Protein AF-A0A2J9DVL7-F1 (afdb_monomer)

Nearest PDB structures (foldseek):
  2xev-assembly1_A  TM=5.313E-01  e=7.691E+00  Xanthomonas campestris

Foldseek 3Di:
DDDDDDDQDEDDLVVLVVCVVVVVLVVNLSHLQNCLQDPPPLPSSLVSLVCQLVVDPDLSSVVSSLNSLVSNVVPPPVCPDPPSVVVVVVVVVPPSPPPVNVD

Radius of gyration: 13.52 Å; Cα contacts (8 Å, |Δi|>4): 85; chains: 1; bounding box: 33×31×32 Å

Secondary structure (DSSP, 8-state):
------PPPP--HHHHHHHHHTT-HHHHHHHHHHHHHH-S-HHHHHHHHHHHHHH---HHHHHHHHHHHHHHHHH-TT---HHHHHHHHHHHTSGGG-GGG--

pLDDT: mean 79.04, std 17.72, range [34.41, 96.81]

Structure (mmCIF, N/CA/C/O backbone):
data_AF-A0A2J9DVL7-F1
#
_entry.id   AF-A0A2J9DVL7-F1
#
loop_
_atom_site.group_PDB
_atom_site.id
_atom_site.type_symbol
_atom_site.label_atom_id
_atom_site.label_alt_id
_atom_site.label_comp_id
_atom_site.label_asym_id
_atom_site.label_entity_id
_atom_site.label_seq_id
_atom_site.pdbx_PDB_ins_code
_atom_site.Cartn_x
_atom_site.Cartn_y
_atom_site.Cartn_z
_atom_site.occupancy
_atom_site.B_iso_or_equiv
_atom_site.auth_seq_id
_atom_site.auth_comp_id
_atom_site.auth_asym_id
_atom_site.auth_atom_id
_atom_site.pdbx_PDB_model_num
ATOM 1 N N . MET A 1 1 ? -12.089 -22.125 10.332 1.00 39.38 1 MET A N 1
ATOM 2 C CA . MET A 1 1 ? -12.194 -21.269 9.127 1.00 39.38 1 MET A CA 1
ATOM 3 C C . MET A 1 1 ? -11.572 -22.009 7.956 1.00 39.38 1 MET A C 1
ATOM 5 O O . MET A 1 1 ? -10.381 -22.293 8.021 1.00 39.38 1 MET A O 1
ATOM 9 N N . ASN A 1 2 ? -12.348 -22.344 6.921 1.00 49.25 2 ASN A N 1
ATOM 10 C CA . ASN A 1 2 ? -11.770 -22.862 5.678 1.00 49.25 2 ASN A CA 1
ATOM 11 C C . ASN A 1 2 ? -11.027 -21.726 4.971 1.00 49.25 2 ASN A C 1
ATOM 13 O O . ASN A 1 2 ? -11.604 -20.672 4.711 1.00 49.25 2 ASN A O 1
ATOM 17 N N . LYS A 1 3 ? -9.735 -21.930 4.705 1.00 67.31 3 LYS A N 1
ATOM 18 C CA . LYS A 1 3 ? -8.908 -20.996 3.938 1.00 67.31 3 LYS A CA 1
ATOM 19 C C . LYS A 1 3 ? -9.103 -21.316 2.458 1.00 67.31 3 LYS A C 1
ATOM 21 O O . LYS A 1 3 ? -8.558 -22.302 1.974 1.00 67.31 3 LYS A O 1
ATOM 26 N N . TYR A 1 4 ? -9.897 -20.509 1.765 1.00 77.75 4 TYR A N 1
ATOM 27 C CA . TYR A 1 4 ? -10.030 -20.586 0.313 1.00 77.75 4 TYR A CA 1
ATOM 28 C C . TYR A 1 4 ? -9.084 -19.579 -0.337 1.00 77.75 4 TYR A C 1
ATOM 30 O O . TYR A 1 4 ? -8.906 -18.470 0.165 1.00 77.75 4 TYR A O 1
ATOM 38 N N . TYR A 1 5 ? -8.450 -19.981 -1.435 1.00 77.38 5 TYR A N 1
ATOM 39 C CA . TYR A 1 5 ? -7.656 -19.069 -2.245 1.00 77.38 5 TYR A CA 1
ATOM 40 C C . TYR A 1 5 ? -8.587 -18.107 -2.989 1.00 77.38 5 TYR A C 1
ATOM 42 O O . TYR A 1 5 ? -9.485 -18.550 -3.704 1.00 77.38 5 TYR A O 1
ATOM 50 N N . GLU A 1 6 ? -8.340 -16.806 -2.860 1.00 77.62 6 GLU A N 1
ATOM 51 C CA . GLU A 1 6 ? -8.985 -15.778 -3.670 1.00 77.62 6 GLU A CA 1
ATOM 52 C C . GLU A 1 6 ? -7.928 -15.098 -4.539 1.00 77.62 6 GLU A C 1
ATOM 54 O O . GLU A 1 6 ? -6.917 -14.593 -4.042 1.00 77.62 6 GLU A O 1
ATOM 59 N N . LYS A 1 7 ? -8.149 -15.100 -5.857 1.00 84.06 7 LYS A N 1
ATOM 60 C CA . LYS A 1 7 ? -7.280 -14.375 -6.782 1.00 84.06 7 LYS A CA 1
ATOM 61 C C . LYS A 1 7 ? -7.499 -12.868 -6.578 1.00 84.06 7 LYS A C 1
ATOM 63 O O . LYS A 1 7 ? -8.643 -12.427 -6.703 1.00 84.06 7 LYS A O 1
ATOM 68 N N . PRO A 1 8 ? -6.447 -12.069 -6.325 1.00 85.12 8 PRO A N 1
ATOM 69 C CA . PRO A 1 8 ? -6.613 -10.633 -6.130 1.00 85.12 8 PRO A CA 1
ATOM 70 C C . PRO A 1 8 ? -7.194 -9.962 -7.382 1.00 85.12 8 PRO A C 1
ATOM 72 O O . PRO A 1 8 ? -6.850 -10.318 -8.512 1.00 85.12 8 PRO A O 1
ATOM 75 N N . LYS A 1 9 ? -8.088 -8.995 -7.179 1.00 88.12 9 LYS A N 1
ATOM 76 C CA . LYS A 1 9 ? -8.684 -8.193 -8.255 1.00 88.12 9 LYS A CA 1
ATOM 77 C C . LYS A 1 9 ? -7.851 -6.934 -8.470 1.00 88.12 9 LYS A C 1
ATOM 79 O O . LYS A 1 9 ? -7.345 -6.364 -7.509 1.00 88.12 9 LYS A O 1
ATOM 84 N N . LEU A 1 10 ? -7.705 -6.500 -9.720 1.00 90.19 10 LEU A N 1
ATOM 85 C CA . LEU A 1 10 ? -7.081 -5.215 -10.024 1.00 90.19 10 LEU A CA 1
ATOM 86 C C . LEU A 1 10 ? -8.139 -4.112 -9.922 1.00 90.19 10 LEU A C 1
ATOM 88 O O . LEU A 1 10 ? -9.140 -4.148 -10.633 1.00 90.19 10 LEU A O 1
ATOM 92 N N . TYR A 1 11 ? -7.888 -3.150 -9.043 1.00 92.12 11 TYR A N 1
ATOM 93 C CA . TYR A 1 11 ? -8.675 -1.928 -8.878 1.00 92.12 11 TYR A CA 1
ATOM 94 C C . TYR A 1 11 ? -7.873 -0.734 -9.393 1.00 92.12 11 TYR A C 1
ATOM 96 O O . TYR A 1 11 ? -6.664 -0.843 -9.599 1.00 92.12 11 TYR A O 1
ATOM 104 N N . LYS A 1 12 ? -8.513 0.421 -9.564 1.00 94.06 12 LYS A N 1
ATOM 105 C CA . LYS A 1 12 ? -7.806 1.693 -9.751 1.00 94.06 12 LYS A CA 1
ATOM 106 C C . LYS A 1 12 ? -7.348 2.240 -8.400 1.00 94.06 12 LYS A C 1
ATOM 108 O O . LYS A 1 12 ? -8.020 2.044 -7.390 1.00 94.06 12 LYS A O 1
ATOM 113 N N . VAL A 1 13 ? -6.251 3.001 -8.388 1.00 94.50 13 VAL A N 1
ATOM 114 C CA . VAL A 1 13 ? -5.722 3.645 -7.168 1.00 94.50 13 VAL A CA 1
ATOM 115 C C . VAL A 1 13 ? -6.798 4.453 -6.440 1.00 94.50 13 VAL A C 1
ATOM 117 O O . VAL A 1 13 ? -7.012 4.247 -5.249 1.00 94.50 13 VAL A O 1
ATOM 120 N N . ARG A 1 14 ? -7.549 5.285 -7.171 1.00 94.81 14 ARG A N 1
ATOM 121 C CA . ARG A 1 14 ? -8.633 6.108 -6.604 1.00 94.81 14 ARG A CA 1
ATOM 122 C C . ARG A 1 14 ? -9.721 5.287 -5.908 1.00 94.81 14 ARG A C 1
ATOM 124 O O . ARG A 1 14 ? -10.209 5.691 -4.862 1.00 94.81 14 ARG A O 1
ATOM 131 N N . GLU A 1 15 ? -10.079 4.125 -6.455 1.00 95.88 15 GLU A N 1
ATOM 132 C CA . GLU A 1 15 ? -11.082 3.248 -5.832 1.00 95.88 15 GLU A CA 1
ATOM 133 C C . GLU A 1 15 ? -10.576 2.710 -4.489 1.00 95.88 15 GLU A C 1
ATOM 135 O O . GLU A 1 15 ? -11.317 2.666 -3.509 1.00 95.88 15 GLU A O 1
ATOM 140 N N . VAL A 1 16 ? -9.290 2.357 -4.424 1.00 96.12 16 VAL A N 1
ATOM 141 C CA . VAL A 1 16 ? -8.656 1.867 -3.196 1.00 96.12 16 VAL A CA 1
ATOM 142 C C . VAL A 1 16 ? -8.525 2.977 -2.149 1.00 96.12 16 VAL A C 1
ATOM 144 O O . VAL A 1 16 ? -8.769 2.730 -0.968 1.00 96.12 16 VAL A O 1
ATOM 147 N N . GLU A 1 17 ? -8.225 4.211 -2.555 1.00 94.81 17 GLU A N 1
ATOM 148 C CA . GLU A 1 17 ? -8.283 5.376 -1.660 1.00 94.81 17 GLU A CA 1
ATOM 149 C C . GLU A 1 17 ? -9.685 5.594 -1.086 1.00 94.81 17 GLU A C 1
ATOM 151 O O . GLU A 1 17 ? -9.843 5.885 0.102 1.00 94.81 17 GLU A O 1
ATOM 156 N N . ASP A 1 18 ? -10.717 5.434 -1.911 1.00 96.81 18 ASP A N 1
ATOM 157 C CA . ASP A 1 18 ? -12.096 5.592 -1.466 1.00 96.81 18 ASP A CA 1
ATOM 158 C C . ASP A 1 18 ? -12.514 4.481 -0.494 1.00 96.81 18 ASP A C 1
ATOM 160 O O . ASP A 1 18 ? -13.306 4.740 0.415 1.00 96.81 18 ASP A O 1
ATOM 164 N N . PHE A 1 19 ? -11.948 3.272 -0.588 1.00 96.62 19 PHE A N 1
ATOM 165 C CA . PHE A 1 19 ? -12.156 2.240 0.433 1.00 96.62 19 PHE A CA 1
ATOM 166 C C . PHE A 1 19 ? -11.655 2.684 1.812 1.00 96.62 19 PHE A C 1
ATOM 168 O O . PHE A 1 19 ? -12.368 2.480 2.796 1.00 96.62 19 PHE A O 1
ATOM 175 N N . LEU A 1 20 ? -10.502 3.359 1.898 1.00 92.88 20 LEU A N 1
ATOM 176 C CA . LEU A 1 20 ? -10.017 3.924 3.167 1.00 92.88 20 LEU A CA 1
ATOM 177 C C . LEU A 1 20 ? -10.952 5.002 3.703 1.00 92.88 20 LEU A C 1
ATOM 179 O O . LEU A 1 20 ? -11.349 4.941 4.865 1.00 92.88 20 LEU A O 1
ATOM 183 N N . LYS A 1 21 ? -11.339 5.966 2.858 1.00 93.69 21 LYS A N 1
ATOM 184 C CA . LYS A 1 21 ? -12.222 7.075 3.262 1.00 93.69 21 LYS A CA 1
ATOM 185 C C . LYS A 1 21 ? -13.565 6.581 3.794 1.00 93.69 21 LYS A C 1
ATOM 187 O O . LYS A 1 21 ? -14.120 7.171 4.712 1.00 93.69 21 LYS A O 1
ATOM 192 N N . ASN A 1 22 ? -14.070 5.486 3.228 1.00 95.62 22 ASN A N 1
ATOM 193 C CA . ASN A 1 22 ? -15.339 4.875 3.615 1.00 95.62 22 ASN A CA 1
ATOM 194 C C . ASN A 1 22 ? -15.190 3.781 4.690 1.00 95.62 22 ASN A C 1
ATOM 196 O O . ASN A 1 22 ? -16.141 3.038 4.929 1.00 95.62 22 ASN A O 1
ATOM 200 N N . ASN A 1 23 ? -14.015 3.652 5.318 1.00 92.38 23 ASN A N 1
ATOM 201 C CA . ASN A 1 23 ? -13.714 2.646 6.341 1.00 92.38 23 ASN A CA 1
ATOM 202 C C . ASN A 1 23 ? -14.000 1.190 5.898 1.00 92.38 23 ASN A C 1
ATOM 204 O O . ASN A 1 23 ? -14.348 0.324 6.701 1.00 92.38 23 ASN A O 1
ATOM 208 N N . LYS A 1 24 ? -13.853 0.904 4.599 1.00 96.00 24 LYS A N 1
ATOM 209 C CA . LYS A 1 24 ? -14.020 -0.425 3.994 1.00 96.00 24 LYS A CA 1
ATOM 210 C C . LYS A 1 24 ? -12.697 -1.185 4.025 1.00 96.00 24 LYS A C 1
ATOM 212 O O . LYS A 1 24 ? -12.024 -1.354 3.011 1.00 96.00 24 LYS A O 1
ATOM 217 N N . ILE A 1 25 ? -12.308 -1.626 5.218 1.00 94.38 25 ILE A N 1
ATOM 218 C CA . ILE A 1 25 ? -10.969 -2.178 5.472 1.00 94.38 25 ILE A CA 1
ATOM 219 C C . ILE A 1 25 ? -10.686 -3.424 4.623 1.00 94.38 25 ILE A C 1
ATOM 221 O O . ILE A 1 25 ? -9.643 -3.492 3.981 1.00 94.38 25 ILE A O 1
ATOM 225 N N . ASN A 1 26 ? -11.618 -4.376 4.549 1.00 93.69 26 ASN A N 1
ATOM 226 C CA . ASN A 1 26 ? -11.428 -5.601 3.760 1.00 93.69 26 ASN A CA 1
ATOM 227 C C . ASN A 1 26 ? -11.234 -5.313 2.263 1.00 93.69 26 ASN A C 1
ATOM 229 O O . ASN A 1 26 ? -10.362 -5.907 1.624 1.00 93.69 26 ASN A O 1
ATOM 233 N N . ASP A 1 27 ? -12.001 -4.365 1.723 1.00 95.19 27 ASP A N 1
ATOM 234 C CA . ASP A 1 27 ? -11.893 -3.953 0.323 1.00 95.19 27 ASP A CA 1
ATOM 235 C C . ASP A 1 27 ? -10.562 -3.242 0.070 1.00 95.19 27 ASP A C 1
ATOM 237 O O . ASP A 1 27 ? -9.893 -3.520 -0.925 1.00 95.19 27 ASP A O 1
ATOM 241 N N . PHE A 1 28 ? -10.116 -2.396 1.007 1.00 96.44 28 PHE A N 1
ATOM 242 C CA . PHE A 1 28 ? -8.790 -1.786 0.949 1.00 96.44 28 PHE A CA 1
ATOM 243 C C . PHE A 1 28 ? -7.677 -2.839 0.949 1.00 96.44 28 PHE A C 1
ATOM 245 O O . PHE A 1 28 ? -6.780 -2.785 0.108 1.00 96.44 28 PHE A O 1
ATOM 252 N N . VAL A 1 29 ? -7.738 -3.816 1.859 1.00 94.56 29 VAL A N 1
ATOM 253 C CA . VAL A 1 29 ? -6.748 -4.899 1.956 1.00 94.56 29 VAL A CA 1
ATOM 254 C C . VAL A 1 29 ? -6.682 -5.682 0.645 1.00 94.56 29 VAL A C 1
ATOM 256 O O . VAL A 1 29 ? -5.593 -5.914 0.122 1.00 94.56 29 VAL A O 1
ATOM 259 N N . SER A 1 30 ? -7.828 -6.063 0.079 1.00 94.44 30 SER A N 1
ATOM 260 C CA . SER A 1 30 ? -7.874 -6.750 -1.217 1.00 94.44 30 SER A CA 1
ATOM 261 C C . SER A 1 30 ? -7.328 -5.863 -2.344 1.00 94.44 30 SER A C 1
ATOM 263 O O . SER A 1 30 ? -6.505 -6.302 -3.155 1.00 94.44 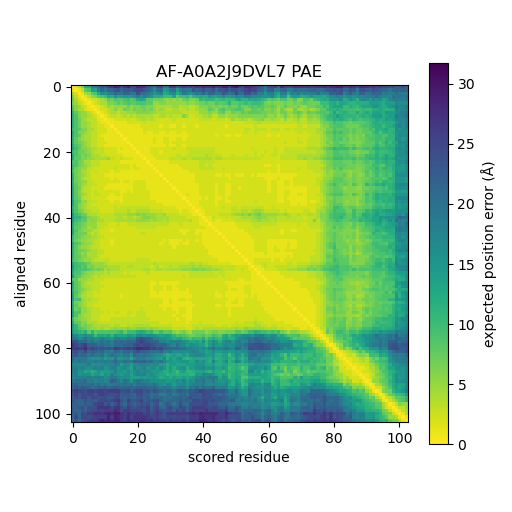30 SER A O 1
ATOM 265 N N . GLY A 1 31 ? -7.719 -4.588 -2.352 1.00 95.56 31 GLY A N 1
ATOM 266 C CA . GLY A 1 31 ? -7.361 -3.625 -3.384 1.00 95.56 31 GLY A CA 1
ATOM 267 C C . GLY A 1 31 ? -5.877 -3.291 -3.429 1.00 95.56 31 GLY A C 1
ATOM 268 O O . GLY A 1 31 ? -5.271 -3.320 -4.501 1.00 95.56 31 GLY A O 1
ATOM 269 N N . VAL A 1 32 ? -5.261 -3.049 -2.273 1.00 95.50 32 VAL A N 1
ATOM 270 C CA . VAL A 1 32 ? -3.839 -2.704 -2.190 1.00 95.50 32 VAL A CA 1
ATOM 271 C C . VAL A 1 32 ? -2.945 -3.874 -2.610 1.00 95.50 32 VAL A C 1
ATOM 273 O O . VAL A 1 32 ? -1.935 -3.675 -3.286 1.00 95.50 32 VAL A O 1
ATOM 276 N N . ILE A 1 33 ? -3.346 -5.112 -2.297 1.00 94.62 33 ILE A N 1
ATOM 277 C CA . ILE A 1 33 ? -2.646 -6.319 -2.753 1.00 94.62 33 ILE A CA 1
ATOM 278 C C . ILE A 1 33 ? -2.801 -6.502 -4.266 1.00 94.62 33 ILE A C 1
ATOM 280 O O . ILE A 1 33 ? -1.823 -6.804 -4.951 1.00 94.62 33 ILE A O 1
ATOM 284 N N . GLY A 1 34 ? -4.001 -6.278 -4.805 1.00 94.69 34 GLY A N 1
ATOM 285 C CA . GLY A 1 34 ? -4.255 -6.323 -6.243 1.00 94.69 34 GLY A CA 1
ATOM 286 C C . GLY A 1 34 ? -3.413 -5.317 -7.030 1.00 94.69 34 GLY A C 1
ATOM 287 O O . GLY A 1 34 ? -2.739 -5.692 -7.991 1.00 94.69 34 GLY A O 1
ATOM 288 N N . LEU A 1 35 ? -3.382 -4.061 -6.578 1.00 95.06 35 LEU A N 1
ATOM 289 C CA . LEU A 1 35 ? -2.544 -3.003 -7.148 1.00 95.06 35 LEU A CA 1
ATOM 290 C C . LEU A 1 35 ? -1.055 -3.371 -7.112 1.00 95.06 35 LEU A C 1
ATOM 292 O O . LEU A 1 35 ? -0.363 -3.277 -8.126 1.00 95.06 35 LEU A O 1
ATOM 296 N N . ALA A 1 36 ? -0.566 -3.854 -5.968 1.00 92.94 36 ALA A N 1
ATOM 297 C CA . ALA A 1 36 ? 0.828 -4.253 -5.799 1.00 92.94 36 ALA A CA 1
ATOM 298 C C . ALA A 1 36 ? 1.249 -5.399 -6.729 1.00 92.94 36 ALA A C 1
ATOM 300 O O . ALA A 1 36 ? 2.395 -5.451 -7.170 1.00 92.94 36 ALA A O 1
ATOM 301 N N . LEU A 1 37 ? 0.336 -6.313 -7.060 1.00 91.81 37 LEU A N 1
ATOM 302 C CA . LEU A 1 37 ? 0.625 -7.425 -7.964 1.00 91.81 37 LEU A CA 1
ATOM 303 C C . LEU A 1 37 ? 0.508 -7.020 -9.435 1.00 91.81 37 LEU A C 1
ATOM 305 O O . LEU A 1 37 ? 1.381 -7.364 -10.233 1.00 91.81 37 LEU A O 1
ATOM 309 N N . TYR A 1 38 ? -0.524 -6.258 -9.798 1.00 92.44 38 TYR A N 1
ATOM 310 C CA . TYR A 1 38 ? -0.943 -6.145 -11.198 1.00 92.44 38 TYR A CA 1
ATOM 311 C C . TYR A 1 38 ? -0.879 -4.738 -11.803 1.00 92.44 38 TYR A C 1
ATOM 313 O O . TYR A 1 38 ? -0.908 -4.643 -13.023 1.00 92.44 38 TYR A O 1
ATOM 321 N N . SER A 1 39 ? -0.781 -3.664 -11.011 1.00 90.88 39 SER A N 1
ATOM 322 C CA . SER A 1 39 ? -0.747 -2.294 -11.556 1.00 90.88 39 SER A CA 1
ATOM 323 C C . SER A 1 39 ? 0.509 -2.030 -12.389 1.00 90.88 39 SER A C 1
ATOM 325 O O . SER A 1 39 ? 1.607 -2.375 -11.968 1.00 90.88 39 SER A O 1
ATOM 327 N N . GLU A 1 40 ? 0.386 -1.366 -13.532 1.00 86.38 40 GLU A N 1
ATOM 328 C CA . GLU A 1 40 ? 1.554 -0.926 -14.308 1.00 86.38 40 GLU A CA 1
ATOM 329 C C . GLU A 1 40 ? 2.205 0.323 -13.697 1.00 86.38 40 GLU A C 1
ATOM 331 O O . GLU A 1 40 ? 3.432 0.428 -13.666 1.00 86.38 40 GLU A O 1
ATOM 336 N N . ASP A 1 41 ? 1.403 1.230 -13.124 1.00 86.25 41 ASP A N 1
ATOM 337 C CA . ASP A 1 41 ? 1.909 2.407 -12.417 1.00 86.25 41 ASP A CA 1
ATOM 338 C C . ASP A 1 41 ? 2.355 2.029 -11.000 1.00 86.25 41 ASP A C 1
ATOM 340 O O . ASP A 1 41 ? 1.599 2.064 -10.024 1.00 86.25 41 ASP A O 1
ATOM 344 N N . ARG A 1 42 ? 3.613 1.603 -10.887 1.00 83.75 42 ARG A N 1
ATOM 345 C CA . ARG A 1 42 ? 4.213 1.195 -9.609 1.00 83.75 42 ARG A CA 1
ATOM 346 C C . ARG A 1 42 ? 4.487 2.370 -8.678 1.00 83.75 42 ARG A C 1
ATOM 348 O O . ARG A 1 42 ? 4.508 2.178 -7.461 1.00 83.75 42 ARG A O 1
ATOM 355 N N . LYS A 1 43 ? 4.701 3.569 -9.224 1.00 85.62 43 LYS A N 1
ATOM 356 C CA . LYS A 1 43 ? 5.036 4.754 -8.432 1.00 85.62 43 LYS A CA 1
ATOM 357 C C . LYS A 1 43 ? 3.813 5.233 -7.658 1.00 85.62 43 LYS A C 1
ATOM 359 O O . LYS A 1 43 ? 3.903 5.376 -6.441 1.00 85.62 43 LYS A O 1
ATOM 364 N N . GLU A 1 44 ? 2.681 5.389 -8.341 1.00 89.56 44 GLU A N 1
ATOM 365 C CA . GLU A 1 44 ? 1.421 5.815 -7.723 1.00 89.56 44 GLU A CA 1
ATOM 366 C C . GLU A 1 44 ? 0.976 4.819 -6.637 1.00 89.56 44 GLU A C 1
ATOM 368 O O . GLU A 1 44 ? 0.628 5.200 -5.518 1.00 89.56 44 GLU A O 1
ATOM 373 N N . VAL A 1 45 ? 1.100 3.515 -6.912 1.00 91.62 45 VAL A N 1
ATOM 374 C CA . VAL A 1 45 ? 0.790 2.469 -5.926 1.00 91.62 45 VAL A CA 1
ATOM 375 C C . VAL A 1 45 ? 1.701 2.554 -4.701 1.00 91.62 45 VAL A C 1
ATOM 377 O O . VAL A 1 45 ? 1.227 2.409 -3.576 1.00 91.62 45 VAL A O 1
ATOM 380 N N . LYS A 1 46 ? 3.002 2.802 -4.879 1.00 87.75 46 LYS A N 1
ATOM 381 C CA . LYS A 1 46 ? 3.930 2.949 -3.752 1.00 87.75 46 LYS A CA 1
ATOM 382 C C . LYS A 1 46 ? 3.573 4.156 -2.883 1.00 87.75 46 LYS A C 1
ATOM 384 O O . LYS A 1 46 ? 3.591 4.034 -1.660 1.00 87.75 46 LYS A O 1
ATOM 389 N N . GLU A 1 47 ? 3.248 5.293 -3.493 1.00 89.75 47 GLU A N 1
ATOM 390 C CA . GLU A 1 47 ? 2.830 6.502 -2.774 1.00 89.75 47 GLU A CA 1
ATOM 391 C C . GLU A 1 47 ? 1.569 6.239 -1.942 1.00 89.75 47 GLU A C 1
ATOM 393 O O . GLU A 1 47 ? 1.569 6.518 -0.740 1.00 89.75 47 GLU A O 1
ATOM 398 N N . LEU A 1 48 ? 0.553 5.594 -2.532 1.00 93.50 48 LEU A N 1
ATOM 399 C CA . LEU A 1 48 ? -0.652 5.162 -1.820 1.00 93.5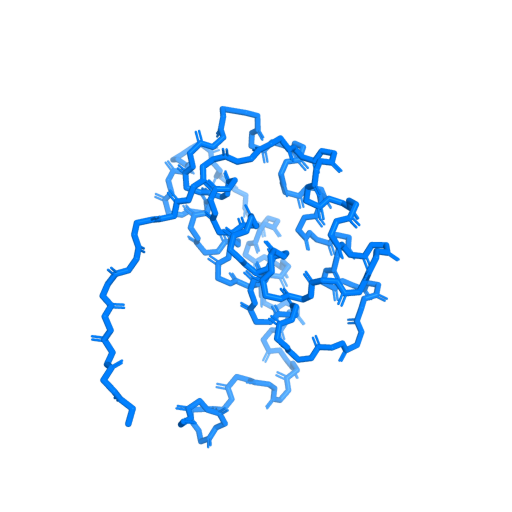0 48 LEU A CA 1
ATOM 400 C C . LEU A 1 48 ? -0.315 4.281 -0.613 1.00 93.50 48 LEU A C 1
ATOM 402 O O . LEU A 1 48 ? -0.793 4.529 0.494 1.00 93.50 48 LEU A O 1
ATOM 406 N N . VAL A 1 49 ? 0.489 3.237 -0.824 1.00 91.44 49 VAL A N 1
ATOM 407 C CA . VAL A 1 49 ? 0.815 2.237 0.201 1.00 91.44 49 VAL A CA 1
ATOM 408 C C . VAL A 1 49 ? 1.568 2.867 1.372 1.00 91.44 49 VAL A C 1
ATOM 410 O O . VAL A 1 49 ? 1.216 2.632 2.528 1.00 91.44 49 VAL A O 1
ATOM 413 N N . VAL A 1 50 ? 2.586 3.684 1.088 1.00 87.56 50 VAL A N 1
ATOM 414 C CA . VAL A 1 50 ? 3.390 4.350 2.123 1.00 87.56 50 VAL A CA 1
ATOM 415 C C . VAL A 1 50 ? 2.538 5.344 2.904 1.00 87.56 50 VAL A C 1
ATOM 417 O O . VAL A 1 50 ? 2.539 5.312 4.134 1.00 87.56 50 VAL A O 1
ATOM 420 N N . LYS A 1 51 ? 1.759 6.178 2.207 1.00 90.00 51 LYS A N 1
ATOM 421 C CA . LYS A 1 51 ? 0.845 7.131 2.841 1.00 90.00 51 LYS A CA 1
ATOM 422 C C . LYS A 1 51 ? -0.149 6.415 3.757 1.00 90.00 51 LYS A C 1
ATOM 424 O O . LYS A 1 51 ? -0.260 6.747 4.934 1.00 90.00 51 LYS A O 1
ATOM 429 N N . SER A 1 52 ? -0.800 5.373 3.243 1.00 91.50 52 SER A N 1
ATOM 430 C CA . SER A 1 52 ? -1.786 4.584 3.988 1.00 91.50 52 SER A CA 1
ATOM 431 C C . SER A 1 52 ? -1.183 3.941 5.235 1.00 91.50 52 SER A C 1
ATOM 433 O O . SER A 1 52 ? -1.830 3.921 6.278 1.00 91.50 52 SER A O 1
ATOM 435 N N . PHE A 1 53 ? 0.055 3.452 5.155 1.00 88.94 53 PHE A N 1
ATOM 436 C CA . PHE A 1 53 ? 0.756 2.875 6.297 1.00 88.94 53 PHE A CA 1
ATOM 437 C C . PHE A 1 53 ? 1.057 3.910 7.396 1.00 88.94 53 PHE A C 1
ATOM 439 O O . PHE A 1 53 ? 0.873 3.614 8.579 1.00 88.94 53 PHE A O 1
ATOM 446 N N . LEU A 1 54 ? 1.542 5.097 7.014 1.00 84.31 54 LEU A N 1
ATOM 447 C CA . LEU A 1 54 ? 1.953 6.148 7.951 1.00 84.31 54 LEU A CA 1
ATOM 448 C C . LEU A 1 54 ? 0.755 6.837 8.616 1.00 84.31 54 LEU A C 1
ATOM 450 O O . LEU A 1 54 ? 0.810 7.139 9.805 1.00 84.31 54 LEU A O 1
ATOM 454 N N . GLU A 1 55 ? -0.322 7.067 7.864 1.00 88.31 55 GLU A N 1
ATOM 455 C CA . GLU A 1 55 ? -1.478 7.851 8.319 1.00 88.31 55 GLU A CA 1
ATOM 456 C C . GLU A 1 55 ? -2.545 7.021 9.055 1.00 88.31 55 GLU A C 1
ATOM 458 O O . GLU A 1 55 ? -3.400 7.588 9.733 1.00 88.31 55 GLU A O 1
ATOM 463 N N . ASN A 1 56 ? -2.518 5.685 8.967 1.00 85.06 56 ASN A N 1
ATOM 464 C CA . ASN A 1 56 ? -3.524 4.828 9.60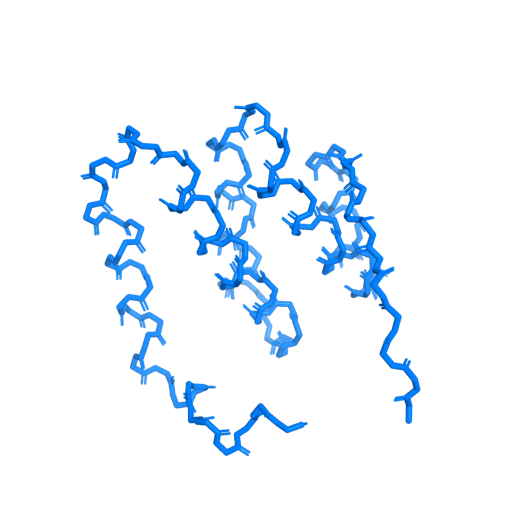5 1.00 85.06 56 ASN A CA 1
ATOM 465 C C . ASN A 1 56 ? -2.961 4.054 10.792 1.00 85.06 56 ASN A C 1
ATOM 467 O O . ASN A 1 56 ? -1.908 3.439 10.696 1.00 85.06 56 ASN A O 1
ATOM 471 N N . ASN A 1 57 ? -3.724 3.964 11.886 1.00 82.75 57 ASN A N 1
ATOM 472 C CA . ASN A 1 57 ? -3.370 3.144 13.055 1.00 82.75 57 ASN A CA 1
ATOM 473 C C . ASN A 1 57 ? -3.962 1.728 13.027 1.00 82.75 57 ASN A C 1
ATOM 475 O O . ASN A 1 57 ? -3.633 0.901 13.877 1.00 82.75 57 ASN A O 1
ATOM 479 N N . ASN A 1 58 ? -4.823 1.426 12.056 1.00 88.25 58 ASN A N 1
ATOM 480 C CA . ASN A 1 58 ? -5.433 0.110 11.948 1.00 88.25 58 ASN A CA 1
ATOM 481 C C . ASN A 1 58 ? -4.386 -0.965 11.586 1.00 88.25 58 ASN A C 1
ATOM 483 O O . ASN A 1 58 ? -3.666 -0.853 10.591 1.00 88.25 58 ASN A O 1
ATOM 487 N N . LYS A 1 59 ? -4.334 -2.034 12.391 1.00 86.31 59 LYS A N 1
ATOM 488 C CA . LYS A 1 59 ? -3.382 -3.144 12.241 1.00 86.31 59 LYS A CA 1
ATOM 489 C C . LYS A 1 59 ? -3.492 -3.853 10.887 1.00 86.31 59 LYS A C 1
ATOM 491 O O . LYS A 1 59 ? -2.466 -4.190 10.302 1.00 86.31 59 LYS A O 1
ATOM 496 N N . GLU A 1 60 ? -4.702 -4.078 10.388 1.00 89.25 60 GLU A N 1
ATOM 497 C CA . GLU A 1 60 ? -4.939 -4.796 9.130 1.00 89.25 60 GLU A CA 1
ATOM 498 C C . GLU A 1 60 ? -4.463 -3.979 7.930 1.00 89.25 60 GLU A C 1
ATOM 500 O O . GLU A 1 60 ? -3.755 -4.508 7.073 1.00 89.25 60 GLU A O 1
ATOM 505 N N . ILE A 1 61 ? -4.755 -2.673 7.927 1.00 90.94 61 ILE A N 1
ATOM 506 C CA . ILE A 1 61 ? -4.263 -1.725 6.918 1.00 90.94 61 ILE A CA 1
ATOM 507 C C . ILE A 1 61 ? -2.734 -1.737 6.885 1.00 90.94 61 ILE A C 1
ATOM 509 O O . ILE A 1 61 ? -2.142 -1.912 5.817 1.00 90.94 61 ILE A O 1
ATOM 513 N N . LYS A 1 62 ? -2.079 -1.626 8.049 1.00 86.62 62 LYS A N 1
ATOM 514 C CA . LYS A 1 62 ? -0.611 -1.643 8.132 1.00 86.62 62 LYS A CA 1
ATOM 515 C C . LYS A 1 62 ? -0.013 -2.947 7.605 1.00 86.62 62 LYS A C 1
ATOM 517 O O . LYS A 1 62 ? 0.922 -2.915 6.807 1.00 86.62 62 LYS A O 1
ATOM 522 N N . LEU A 1 63 ? -0.568 -4.094 8.001 1.00 87.75 63 LEU A N 1
ATOM 523 C CA . LEU A 1 63 ? -0.103 -5.402 7.528 1.00 87.75 63 LEU A CA 1
ATOM 524 C C . LEU A 1 63 ? -0.302 -5.578 6.019 1.00 87.75 63 LEU A C 1
ATOM 526 O O . LEU A 1 63 ? 0.565 -6.142 5.349 1.00 87.75 63 LEU A O 1
ATOM 530 N N . ALA A 1 64 ? -1.419 -5.100 5.473 1.00 91.81 64 ALA A N 1
ATOM 531 C CA . ALA A 1 64 ? -1.669 -5.142 4.039 1.00 91.81 64 ALA A CA 1
ATOM 532 C C . ALA A 1 64 ? -0.683 -4.262 3.265 1.00 91.81 64 ALA A C 1
ATOM 534 O O . ALA A 1 64 ? -0.140 -4.710 2.257 1.00 91.81 64 ALA A O 1
ATOM 535 N N . CYS A 1 65 ? -0.373 -3.068 3.775 1.00 91.50 65 CYS A N 1
ATOM 536 C CA . CYS A 1 65 ? 0.627 -2.184 3.182 1.00 91.50 65 CYS A CA 1
ATOM 537 C C . CYS A 1 65 ? 2.025 -2.823 3.164 1.00 91.50 65 CYS A C 1
ATOM 539 O O . CYS A 1 65 ? 2.694 -2.798 2.135 1.00 91.50 65 CYS A O 1
ATOM 541 N N . ILE A 1 66 ? 2.446 -3.473 4.255 1.00 86.50 66 ILE A N 1
ATOM 542 C CA . ILE A 1 66 ? 3.726 -4.204 4.297 1.00 86.50 66 ILE A CA 1
ATOM 543 C C . ILE A 1 66 ? 3.754 -5.306 3.230 1.00 86.50 66 ILE A C 1
ATOM 545 O O . ILE A 1 66 ? 4.691 -5.379 2.435 1.00 86.50 66 ILE A O 1
ATOM 549 N N . LYS A 1 67 ? 2.705 -6.139 3.167 1.00 89.62 67 LYS A N 1
ATOM 550 C CA . LYS A 1 67 ? 2.594 -7.207 2.159 1.00 89.62 67 LYS A CA 1
ATOM 551 C C . LYS A 1 67 ? 2.628 -6.653 0.732 1.00 89.62 67 LYS A C 1
ATOM 553 O O . LYS A 1 67 ? 3.291 -7.227 -0.132 1.00 89.62 67 LYS A O 1
ATOM 558 N N . ALA A 1 68 ? 1.950 -5.532 0.491 1.00 91.56 68 ALA A N 1
ATOM 559 C CA . ALA A 1 68 ? 1.960 -4.838 -0.790 1.00 91.56 68 ALA A CA 1
ATOM 560 C C . ALA A 1 68 ? 3.377 -4.376 -1.171 1.00 91.56 68 ALA A C 1
ATOM 562 O O . ALA A 1 68 ? 3.835 -4.684 -2.271 1.00 91.56 68 ALA A O 1
ATOM 563 N N . LEU A 1 69 ? 4.114 -3.738 -0.253 1.00 86.81 69 LEU A N 1
ATOM 564 C CA . LEU A 1 69 ? 5.513 -3.350 -0.481 1.00 86.81 69 LEU A CA 1
ATOM 565 C C . LEU A 1 69 ? 6.399 -4.558 -0.805 1.00 86.81 69 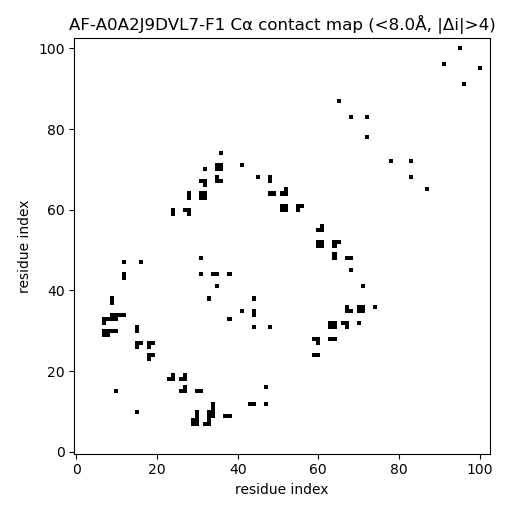LEU A C 1
ATOM 567 O O . LEU A 1 69 ? 7.200 -4.492 -1.736 1.00 86.81 69 LEU A O 1
ATOM 571 N N . SER A 1 70 ? 6.2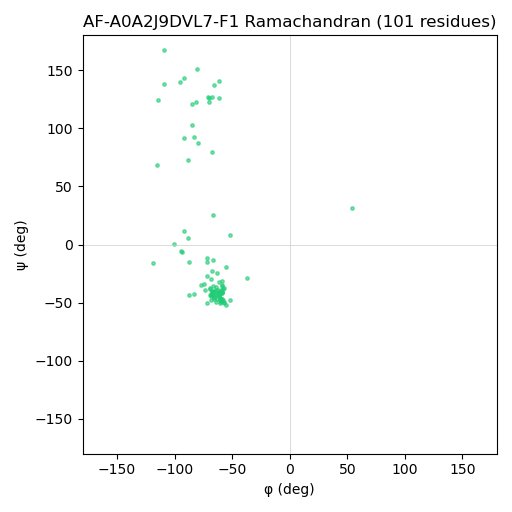24 -5.684 -0.104 1.00 85.06 70 SER A N 1
ATOM 572 C CA . SER A 1 70 ? 6.961 -6.919 -0.402 1.00 85.06 70 SER A CA 1
ATOM 573 C C . SER A 1 70 ? 6.663 -7.456 -1.807 1.00 85.06 70 SER A C 1
ATOM 575 O O . SER A 1 70 ? 7.564 -7.935 -2.495 1.00 85.06 70 SER A O 1
ATOM 577 N N . HIS A 1 71 ? 5.411 -7.377 -2.267 1.00 88.69 71 HIS A N 1
ATOM 578 C CA . HIS A 1 71 ? 5.050 -7.770 -3.630 1.00 88.69 71 HIS A CA 1
ATOM 579 C C . HIS A 1 71 ? 5.656 -6.848 -4.687 1.00 88.69 71 HIS A C 1
ATOM 581 O O . HIS A 1 71 ? 6.189 -7.355 -5.674 1.00 88.69 71 HIS A O 1
ATOM 587 N N . ILE A 1 72 ? 5.630 -5.535 -4.457 1.00 86.31 72 ILE A N 1
ATOM 588 C CA . ILE A 1 72 ? 6.237 -4.544 -5.353 1.00 86.31 72 ILE A CA 1
ATOM 589 C C . ILE A 1 72 ? 7.742 -4.797 -5.468 1.00 86.31 72 ILE A C 1
ATOM 591 O O . ILE A 1 72 ? 8.239 -4.968 -6.578 1.00 86.31 72 ILE A O 1
ATOM 595 N N . ALA A 1 73 ? 8.446 -4.931 -4.339 1.00 80.44 73 ALA A N 1
ATOM 596 C CA . ALA A 1 73 ? 9.884 -5.206 -4.309 1.00 80.44 73 ALA A CA 1
ATOM 597 C C . ALA A 1 73 ? 10.259 -6.519 -5.020 1.00 80.44 73 ALA A C 1
ATOM 599 O O . ALA A 1 73 ? 11.302 -6.608 -5.660 1.00 80.44 73 ALA A O 1
ATOM 600 N N . ARG A 1 74 ? 9.405 -7.547 -4.931 1.00 83.06 74 ARG A N 1
ATOM 601 C CA . ARG A 1 74 ? 9.613 -8.828 -5.622 1.00 83.06 74 ARG A CA 1
ATOM 602 C C . ARG A 1 74 ? 9.453 -8.716 -7.141 1.00 83.06 7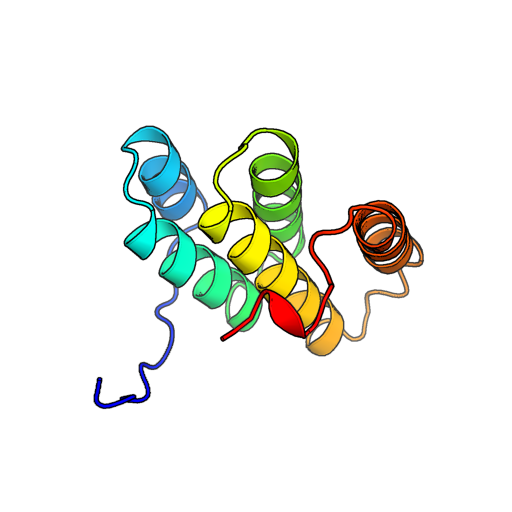4 ARG A C 1
ATOM 604 O O . ARG A 1 74 ? 10.133 -9.432 -7.875 1.00 83.06 74 ARG A O 1
ATOM 611 N N . ILE A 1 75 ? 8.490 -7.923 -7.609 1.00 84.00 75 ILE A N 1
ATOM 612 C CA . ILE A 1 75 ? 8.108 -7.860 -9.029 1.00 84.00 75 ILE A CA 1
ATOM 613 C C . ILE A 1 75 ? 8.968 -6.852 -9.785 1.00 84.00 75 ILE A C 1
ATOM 615 O O . ILE A 1 75 ? 9.415 -7.134 -10.898 1.00 84.00 75 ILE A O 1
ATOM 619 N N . ASP A 1 76 ? 9.202 -5.686 -9.196 1.00 74.44 76 ASP A N 1
ATOM 620 C CA . ASP A 1 76 ? 9.944 -4.618 -9.842 1.00 74.44 76 ASP A CA 1
ATOM 621 C C . ASP A 1 76 ? 11.454 -4.845 -9.684 1.00 74.44 76 ASP A C 1
ATOM 623 O O . ASP A 1 76 ? 12.094 -4.445 -8.713 1.00 74.44 76 ASP A O 1
ATOM 627 N N . ARG A 1 77 ? 12.029 -5.517 -10.688 1.00 62.88 77 ARG A N 1
ATOM 628 C CA . ARG A 1 77 ? 13.468 -5.811 -10.790 1.00 62.88 77 ARG A CA 1
ATOM 629 C C . ARG A 1 77 ? 14.333 -4.559 -10.987 1.00 62.88 77 ARG A C 1
ATOM 631 O O . ARG A 1 77 ? 15.552 -4.656 -10.855 1.00 62.88 77 ARG A O 1
ATOM 638 N N . ASN A 1 78 ? 13.728 -3.411 -11.309 1.00 57.53 78 ASN A N 1
ATOM 639 C CA . ASN A 1 78 ? 14.420 -2.136 -11.491 1.00 57.53 78 ASN A CA 1
ATOM 640 C C . ASN A 1 78 ? 14.426 -1.274 -10.225 1.00 57.53 78 ASN A C 1
ATOM 642 O O . ASN A 1 78 ? 15.142 -0.268 -10.190 1.00 57.53 78 ASN A O 1
ATOM 646 N N . LEU A 1 79 ? 13.733 -1.684 -9.156 1.00 54.75 79 LEU A N 1
ATOM 647 C CA . LEU A 1 79 ? 13.925 -1.114 -7.826 1.00 54.75 79 LEU A CA 1
ATOM 648 C C . LEU A 1 79 ? 15.317 -1.494 -7.297 1.00 54.75 79 LEU A C 1
ATOM 650 O O . LEU A 1 79 ? 15.473 -2.326 -6.409 1.00 54.75 79 LEU A O 1
ATOM 654 N N . LYS A 1 80 ? 16.354 -0.778 -7.747 1.00 50.66 80 LYS A N 1
ATOM 655 C CA . LYS A 1 80 ? 17.639 -0.628 -7.032 1.00 50.66 80 LYS A CA 1
ATOM 656 C C . LYS A 1 80 ? 17.473 0.170 -5.726 1.00 50.66 80 LYS A C 1
ATOM 658 O O . LYS A 1 80 ? 18.384 0.864 -5.273 1.00 50.66 80 LYS A O 1
ATOM 663 N N . GLU A 1 81 ? 16.285 0.166 -5.135 1.00 50.31 81 GLU A N 1
ATOM 664 C CA . GLU A 1 81 ? 15.916 1.120 -4.111 1.00 50.31 81 GLU A CA 1
ATOM 665 C C . GLU A 1 81 ? 16.229 0.578 -2.724 1.00 50.31 81 GLU A C 1
ATOM 667 O O . GLU A 1 81 ? 15.367 0.048 -2.023 1.00 50.31 81 GLU A O 1
ATOM 672 N N . LYS A 1 82 ? 17.441 0.913 -2.267 1.00 51.81 82 LYS A N 1
ATOM 673 C CA . LYS A 1 82 ? 17.740 1.139 -0.844 1.00 51.81 82 LYS A CA 1
ATOM 674 C C . LYS A 1 82 ? 16.587 1.839 -0.107 1.00 51.81 82 LYS A C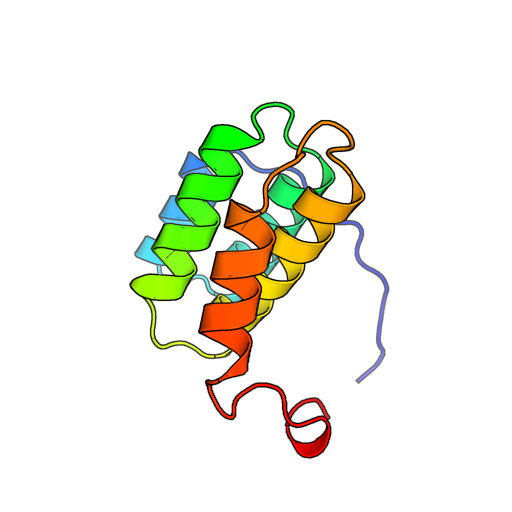 1
ATOM 676 O O . LYS A 1 82 ? 16.433 1.612 1.073 1.00 51.81 82 LYS A O 1
ATOM 681 N N . LYS A 1 83 ? 15.762 2.665 -0.770 1.00 53.53 83 LYS A N 1
ATOM 682 C CA . LYS A 1 83 ? 14.605 3.347 -0.167 1.00 53.53 83 LYS A CA 1
ATOM 683 C C . LYS A 1 83 ? 13.460 2.421 0.258 1.00 53.53 83 LYS A C 1
ATOM 685 O O . LYS A 1 83 ? 12.940 2.633 1.339 1.00 53.53 83 LYS A O 1
ATOM 690 N N . VAL A 1 84 ? 13.053 1.425 -0.539 1.00 56.53 84 VAL A N 1
ATOM 691 C CA . VAL A 1 84 ? 11.964 0.509 -0.122 1.00 56.53 84 VAL A CA 1
ATOM 692 C C . VAL A 1 84 ? 12.429 -0.354 1.044 1.00 56.53 84 VAL A C 1
ATOM 694 O O . VAL A 1 84 ? 11.688 -0.518 2.006 1.00 56.53 84 VAL A O 1
ATOM 697 N N . PHE A 1 85 ? 13.675 -0.830 0.990 1.00 57.31 85 PHE A N 1
ATOM 698 C CA . PHE A 1 85 ? 14.296 -1.558 2.094 1.00 57.31 85 PHE A CA 1
ATOM 699 C C . PHE A 1 85 ? 14.530 -0.673 3.317 1.00 57.31 85 PHE A C 1
ATOM 701 O O . PHE A 1 85 ? 14.193 -1.103 4.401 1.00 57.31 85 PHE A O 1
ATOM 708 N N . ASN A 1 86 ? 14.976 0.577 3.165 1.00 61.78 86 ASN A N 1
ATOM 709 C CA . ASN A 1 86 ? 15.112 1.512 4.286 1.00 61.78 86 ASN A CA 1
ATOM 710 C C . ASN A 1 86 ? 13.764 1.843 4.929 1.00 61.78 86 ASN A C 1
ATOM 712 O O . ASN A 1 86 ? 13.714 2.026 6.140 1.00 61.78 86 ASN A O 1
ATOM 716 N N . GLU A 1 87 ? 12.686 1.954 4.146 1.00 60.16 87 GLU A N 1
ATOM 717 C CA . GLU A 1 87 ? 11.363 2.107 4.744 1.00 60.16 87 GLU A CA 1
ATOM 718 C C . GLU A 1 87 ? 10.955 0.817 5.450 1.00 60.16 87 GLU A C 1
ATOM 720 O O . GLU A 1 87 ? 10.630 0.884 6.622 1.00 60.16 87 GLU A O 1
ATOM 725 N N . LEU A 1 88 ? 11.080 -0.364 4.838 1.00 62.88 88 LEU A N 1
ATOM 726 C CA . LEU A 1 88 ? 10.813 -1.637 5.527 1.00 62.88 88 LEU A CA 1
ATOM 727 C C . LEU A 1 88 ? 11.675 -1.840 6.793 1.00 62.88 88 LEU A C 1
ATOM 729 O O . LEU A 1 88 ? 11.150 -2.320 7.795 1.00 62.88 88 LEU A O 1
ATOM 733 N N . ASP A 1 89 ? 12.942 -1.427 6.784 1.00 60.53 89 ASP A N 1
ATOM 734 C CA . ASP A 1 89 ? 13.863 -1.473 7.925 1.00 60.53 89 ASP A CA 1
ATOM 735 C C . ASP A 1 89 ? 13.427 -0.488 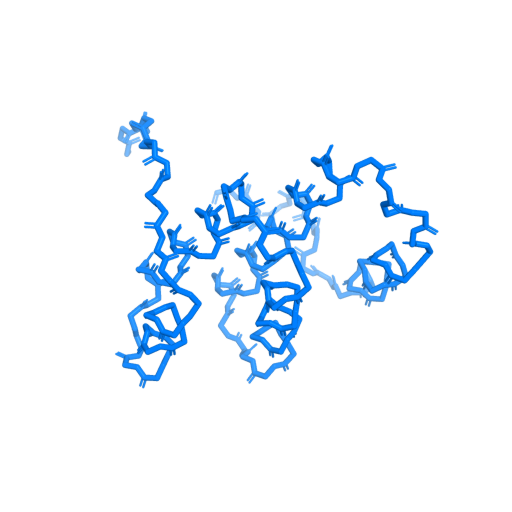9.016 1.00 60.53 89 ASP A C 1
ATOM 737 O O . ASP A 1 89 ? 13.335 -0.876 10.178 1.00 60.53 89 ASP A O 1
ATOM 741 N N . ARG A 1 90 ? 13.038 0.748 8.661 1.00 61.16 90 ARG A N 1
ATOM 742 C CA . ARG A 1 90 ? 12.399 1.686 9.606 1.00 61.16 90 ARG A CA 1
ATOM 743 C C . ARG A 1 90 ? 11.117 1.121 10.204 1.00 61.16 90 ARG A C 1
ATOM 745 O O . ARG A 1 90 ? 10.773 1.450 11.336 1.00 61.16 90 ARG A O 1
ATOM 752 N N . LEU A 1 91 ? 10.393 0.298 9.447 1.00 58.22 91 LEU A N 1
ATOM 753 C CA . LEU A 1 91 ? 9.201 -0.373 9.946 1.00 58.22 91 LEU A CA 1
ATOM 754 C C . LEU A 1 91 ? 9.557 -1.531 10.885 1.00 58.22 91 LEU A C 1
ATOM 756 O O . LEU A 1 91 ? 8.826 -1.737 11.848 1.00 58.22 91 LEU A O 1
ATOM 760 N N . SER A 1 92 ? 10.666 -2.241 10.658 1.00 54.62 92 SER A N 1
ATOM 761 C CA . SER A 1 92 ? 11.075 -3.432 11.420 1.00 54.62 92 SER A CA 1
ATOM 762 C C . SER A 1 92 ? 11.372 -3.194 12.909 1.00 54.62 92 SER A C 1
ATOM 764 O O . SER A 1 92 ? 11.180 -4.109 13.709 1.00 54.62 92 SER A O 1
ATOM 766 N N . ASP A 1 93 ? 11.732 -1.964 13.299 1.00 51.12 93 ASP A N 1
ATOM 767 C CA . ASP A 1 93 ? 11.924 -1.558 14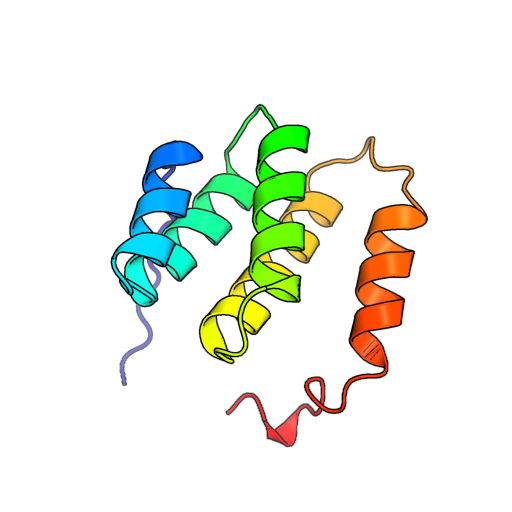.705 1.00 51.12 93 ASP A CA 1
ATOM 768 C C . ASP A 1 93 ? 10.606 -1.434 15.495 1.00 51.12 93 ASP A C 1
ATOM 770 O O . ASP A 1 93 ? 10.593 -1.344 16.725 1.00 51.12 93 ASP A O 1
ATOM 774 N N . ILE A 1 94 ? 9.462 -1.455 14.810 1.00 53.00 94 ILE A N 1
ATOM 775 C CA . ILE A 1 94 ? 8.151 -1.498 15.450 1.00 53.00 94 ILE A CA 1
ATOM 776 C C . ILE A 1 94 ? 7.887 -2.962 15.814 1.00 53.00 94 ILE A C 1
ATOM 778 O O . ILE A 1 94 ? 7.836 -3.817 14.937 1.00 53.00 94 ILE A O 1
ATOM 782 N N . SER A 1 95 ? 7.638 -3.261 17.093 1.00 51.25 95 SER A N 1
ATOM 783 C CA . SER A 1 95 ? 7.329 -4.581 17.698 1.00 51.25 95 SER A CA 1
ATOM 784 C C . SER A 1 95 ? 6.189 -5.413 17.057 1.00 51.25 95 SER A C 1
ATOM 786 O O . SER A 1 95 ? 5.783 -6.457 17.569 1.00 51.25 95 SER A O 1
ATOM 788 N N . PHE A 1 96 ? 5.676 -4.977 15.910 1.00 49.78 96 PHE A N 1
ATOM 789 C CA . PHE A 1 96 ? 4.658 -5.585 15.066 1.00 49.78 96 PHE A CA 1
ATOM 790 C C . PHE A 1 96 ? 5.087 -6.896 14.384 1.00 49.78 96 PHE A C 1
ATOM 792 O O . PHE A 1 96 ? 4.222 -7.686 14.007 1.00 49.78 96 PHE A O 1
ATOM 799 N N . PHE A 1 97 ? 6.393 -7.131 14.221 1.00 51.34 97 PHE A N 1
ATOM 800 C CA . PHE A 1 97 ? 6.947 -8.250 13.441 1.00 51.34 97 PHE A CA 1
ATOM 801 C C . PHE A 1 97 ? 7.159 -9.545 14.233 1.00 51.34 97 PHE A C 1
ATOM 803 O O . PHE A 1 97 ? 7.685 -10.512 13.682 1.00 51.34 97 PHE A O 1
ATOM 810 N N . SER A 1 98 ? 6.737 -9.612 15.502 1.00 48.25 98 SER A N 1
ATOM 811 C CA . SER A 1 98 ? 6.844 -10.864 16.256 1.00 48.25 98 SER A CA 1
ATOM 812 C C . SER A 1 98 ? 6.008 -11.971 15.590 1.00 48.25 98 SER A C 1
ATOM 814 O O . SER A 1 98 ? 4.790 -11.806 15.443 1.00 48.25 98 SER A O 1
ATOM 816 N N . PRO A 1 99 ? 6.600 -13.140 15.273 1.00 48.84 99 PRO A N 1
ATOM 817 C CA . PRO A 1 99 ? 5.869 -14.299 14.759 1.00 48.84 99 PRO A CA 1
ATOM 818 C C . PRO A 1 99 ? 4.713 -14.754 15.667 1.00 48.84 99 PRO A C 1
ATOM 820 O O . PRO A 1 99 ? 3.791 -15.420 15.206 1.00 48.84 99 PRO A O 1
ATOM 823 N N . SER A 1 100 ? 4.716 -14.372 16.950 1.00 49.75 100 SER A N 1
ATOM 824 C CA . SER A 1 100 ? 3.625 -14.664 17.889 1.00 49.75 100 SER A CA 1
ATOM 825 C C . SER A 1 100 ? 2.332 -13.867 17.644 1.00 49.75 100 SER A C 1
ATOM 827 O O . SER A 1 100 ? 1.293 -14.246 18.176 1.00 49.75 100 SER A O 1
ATOM 829 N N . LEU A 1 101 ? 2.367 -12.795 16.839 1.00 40.59 101 LEU A N 1
ATOM 830 C CA . LEU A 1 101 ? 1.226 -11.903 16.557 1.00 40.59 101 LEU A CA 1
ATOM 831 C C . LEU A 1 101 ? 0.535 -12.172 15.207 1.00 40.59 101 LEU A C 1
ATOM 833 O O . LEU A 1 101 ? -0.421 -11.466 14.864 1.00 40.59 101 LEU A O 1
ATOM 837 N N . ILE A 1 102 ? 1.021 -13.171 14.463 1.00 40.28 102 ILE A N 1
ATOM 838 C CA . ILE A 1 102 ? 0.480 -13.665 13.191 1.00 40.28 102 ILE A CA 1
ATOM 839 C C . ILE A 1 102 ? 0.009 -15.111 13.426 1.00 40.28 102 ILE A C 1
ATOM 841 O O . ILE A 1 102 ? 0.630 -16.067 12.967 1.00 40.28 102 ILE A O 1
ATOM 845 N N . ARG A 1 103 ? -1.054 -15.287 14.214 1.00 34.41 103 ARG A N 1
ATOM 846 C CA . ARG A 1 103 ? -1.794 -16.553 14.317 1.00 34.41 103 ARG A CA 1
ATOM 847 C C . ARG A 1 103 ? -3.222 -16.343 13.850 1.00 34.41 103 ARG A C 1
ATOM 849 O O . ARG A 1 103 ? -3.809 -15.326 14.272 1.00 34.41 103 ARG A O 1
#

Solvent-accessible surface area (backbone atoms only — not comparable to full-atom values): 6091 Å² total; per-residue (Å²): 132,87,87,74,92,74,83,69,52,78,57,56,71,70,59,34,53,48,20,57,78,68,69,35,60,70,58,25,42,46,25,48,42,10,32,35,74,66,49,84,63,56,64,64,50,48,54,52,36,54,50,51,37,74,77,43,87,51,66,65,58,36,53,35,29,53,54,18,50,55,41,35,62,70,68,42,84,78,65,83,44,65,60,62,52,50,49,53,53,67,50,61,78,43,87,77,76,49,76,86,77,73,122

Sequence (103 aa):
MNKYYEKPKLYKVREVEDFLKNNKINDFVSGVIGLALYSEDRKEVKELVVKSFLENNNKEIKLACIKALSHIARIDRNLKEKKVFNELDRLSDISFFSPSLIR

Mean predicted aligned error: 8.2 Å